Protein AF-P0C612-F1 (afdb_monomer)

Secondary structure (DSSP, 8-state):
--TT-BPTTSB-SSGGGBSSS-EEETTEEE-SSS----

Organism: Conus lynceus (NCBI:txid289038)

Foldseek 3Di:
DPVQADEAQGFADAQNRHPDQWGQDPRGTHDDPDHPDD

pLDDT: mean 81.55, std 12.55, range [42.5, 92.06]

Sequence (38 aa):
NWSWCSGSGEGCDYHSECCGERCCIESMCIGDGVACWP

Nearest PDB structures (foldseek):
  1la4-assembly1_A  TM=8.034E-01  e=2.495E-01  unclassified
  2a2v-assembly1_A  TM=7.996E-01  e=3.279E-01  Chilobrachys guangxiensis
  1d1h-assembly1_A  TM=7.670E-01  e=2.671E-01  Grammostola rosea
  5o57-assembly1_A  TM=8.277E-01  e=1.122E+00  Homo sapiens
  2lds-assembly1_A  TM=4.801E-01  e=2.381E+00  Liocheles australasiae

Mean predicted aligned error: 5.61 Å

Solvent-accessible surface area (backbone atoms only — not comparable to full-atom values): 2280 Å² total; per-residue (Å²): 135,60,94,77,37,29,50,72,78,29,67,31,94,42,42,84,35,16,56,75,85,20,24,41,55,95,47,23,13,42,60,86,79,50,78,74,72,133

Structure (mmCIF, N/CA/C/O backbone):
data_AF-P0C612-F1
#
_entry.id   AF-P0C612-F1
#
loop_
_atom_site.group_PDB
_atom_site.id
_atom_site.type_symbol
_atom_site.label_atom_id
_atom_site.label_alt_id
_atom_site.label_comp_id
_atom_site.label_asym_id
_atom_site.label_entity_id
_atom_site.label_seq_id
_atom_site.pdbx_PDB_ins_code
_atom_site.Cartn_x
_atom_site.Cartn_y
_atom_site.Cartn_z
_atom_site.occupancy
_atom_site.B_iso_or_equiv
_atom_site.auth_seq_id
_atom_site.auth_comp_id
_atom_site.auth_asym_id
_atom_site.auth_atom_id
_atom_site.pdbx_PDB_model_num
ATOM 1 N N . ASN A 1 1 ? -7.339 -10.020 13.490 1.00 42.50 1 ASN A N 1
ATOM 2 C CA . ASN A 1 1 ? -7.668 -11.173 12.623 1.00 42.50 1 ASN A CA 1
ATOM 3 C C . ASN A 1 1 ? -8.665 -10.711 11.581 1.00 42.50 1 ASN A C 1
ATOM 5 O O . ASN A 1 1 ? -9.856 -10.972 11.686 1.00 42.50 1 ASN A O 1
ATOM 9 N N . TRP A 1 2 ? -8.190 -9.911 10.636 1.00 52.09 2 TRP A N 1
ATOM 10 C CA . TRP A 1 2 ? -8.955 -9.548 9.453 1.00 52.09 2 TRP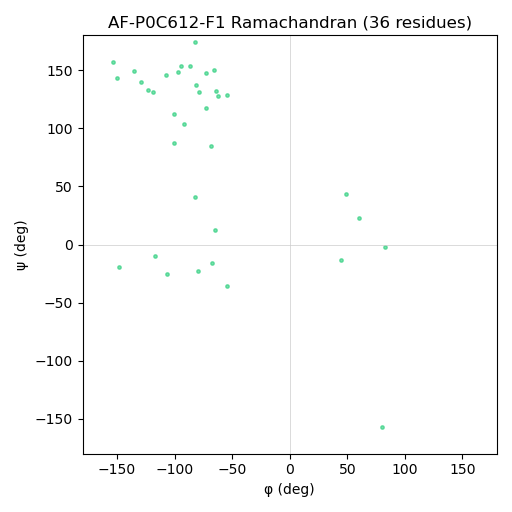 A CA 1
ATOM 11 C C . TRP A 1 2 ? -8.382 -10.461 8.380 1.00 52.09 2 TRP A C 1
ATOM 13 O O . TRP A 1 2 ? -7.363 -10.165 7.780 1.00 52.09 2 TRP A O 1
ATOM 23 N N . SER A 1 3 ? -8.933 -11.666 8.277 1.00 71.44 3 SER A N 1
ATOM 24 C CA . SER A 1 3 ? -8.296 -12.837 7.651 1.00 71.44 3 SER A CA 1
ATOM 25 C C . SER A 1 3 ? -8.030 -12.737 6.134 1.00 71.44 3 SER A C 1
ATOM 27 O O . SER A 1 3 ? -7.781 -13.754 5.499 1.00 71.44 3 SER A O 1
ATOM 29 N N . TRP A 1 4 ? -8.149 -11.544 5.550 1.00 77.88 4 TRP A N 1
ATOM 30 C CA . TRP A 1 4 ? -8.243 -11.301 4.109 1.00 77.88 4 TRP A CA 1
ATOM 31 C C . TRP A 1 4 ? -7.620 -9.966 3.689 1.00 77.88 4 TRP A C 1
ATOM 33 O O . TRP A 1 4 ? -7.369 -9.779 2.505 1.00 77.88 4 TRP A O 1
ATOM 43 N N . CYS A 1 5 ? -7.434 -9.022 4.620 1.00 87.81 5 CYS A N 1
ATOM 44 C CA . CYS A 1 5 ? -6.834 -7.731 4.319 1.00 87.81 5 CYS A CA 1
ATOM 45 C C . CYS A 1 5 ? -6.081 -7.168 5.533 1.00 87.81 5 CYS A C 1
ATOM 47 O O . CYS A 1 5 ? -6.505 -7.324 6.679 1.00 87.81 5 CYS A O 1
ATOM 49 N N . SER A 1 6 ? -4.966 -6.509 5.253 1.00 90.12 6 SER A N 1
ATOM 50 C CA . SER A 1 6 ? -4.063 -5.845 6.181 1.00 90.12 6 SER A CA 1
ATOM 51 C C . SER A 1 6 ? -4.587 -4.458 6.554 1.00 90.12 6 SER A C 1
ATOM 53 O O . SER A 1 6 ? -5.092 -3.696 5.723 1.00 90.12 6 SER A O 1
ATOM 55 N N . GLY A 1 7 ? -4.491 -4.123 7.837 1.00 86.38 7 GLY A N 1
ATOM 56 C CA . GLY A 1 7 ? -4.842 -2.800 8.343 1.00 86.38 7 GLY A CA 1
ATOM 57 C C . GLY A 1 7 ? -3.754 -1.757 8.178 1.00 86.38 7 GLY A C 1
ATOM 58 O O . GLY A 1 7 ? -2.640 -2.064 7.780 1.00 86.38 7 GLY A O 1
ATOM 59 N N . SER A 1 8 ? -4.066 -0.503 8.508 1.00 86.94 8 SER A N 1
ATOM 60 C CA . SER A 1 8 ? -3.042 0.546 8.549 1.00 86.94 8 SER A CA 1
ATOM 61 C C . SER A 1 8 ? -1.883 0.141 9.466 1.00 86.94 8 SER A C 1
ATOM 63 O O . SER A 1 8 ? -2.111 -0.212 10.622 1.00 86.94 8 SER A O 1
ATOM 65 N N . GLY A 1 9 ? -0.656 0.239 8.961 1.00 86.44 9 GLY A N 1
ATOM 66 C CA . GLY A 1 9 ? 0.574 -0.152 9.650 1.00 86.44 9 GLY A CA 1
ATOM 67 C C . GLY A 1 9 ? 0.905 -1.644 9.571 1.00 86.44 9 GLY A C 1
ATOM 68 O O . GLY A 1 9 ? 1.944 -2.048 10.083 1.00 86.44 9 GLY A O 1
ATOM 69 N N . GLU A 1 10 ? 0.059 -2.458 8.940 1.00 91.44 10 GLU A N 1
ATOM 70 C CA . GLU A 1 10 ? 0.357 -3.866 8.681 1.00 91.44 10 GLU A CA 1
ATOM 71 C C . GLU A 1 10 ? 1.138 -4.012 7.373 1.00 91.44 10 GLU A C 1
ATOM 73 O O . GLU A 1 10 ? 1.030 -3.182 6.466 1.00 91.44 10 GLU A O 1
ATOM 78 N N . GLY A 1 11 ? 1.922 -5.084 7.283 1.00 91.19 11 GLY A N 1
ATOM 79 C CA . GLY A 1 11 ? 2.680 -5.402 6.081 1.00 91.19 11 GLY A CA 1
ATOM 80 C C . GLY A 1 11 ? 1.778 -5.739 4.892 1.00 91.19 11 GLY A C 1
ATOM 81 O O . GLY A 1 11 ? 0.677 -6.276 5.060 1.00 91.19 11 GLY A O 1
ATOM 82 N N . CYS A 1 12 ? 2.265 -5.437 3.696 1.00 91.69 12 CYS A N 1
ATOM 83 C CA . CYS A 1 12 ? 1.624 -5.783 2.434 1.00 91.6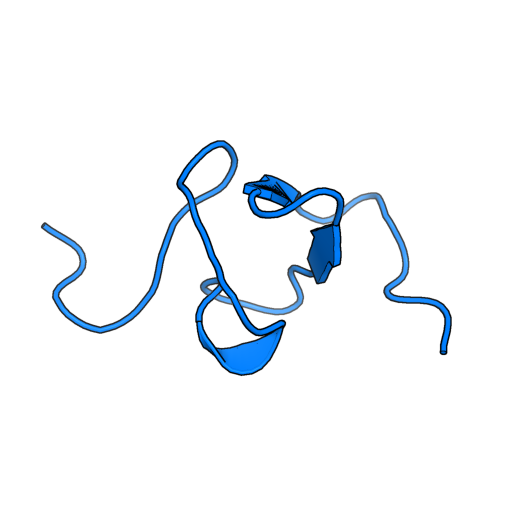9 12 CYS A CA 1
ATOM 84 C C . CYS A 1 12 ? 2.653 -5.893 1.311 1.00 91.69 12 CYS A C 1
ATOM 86 O O . CYS A 1 12 ? 3.711 -5.266 1.358 1.00 91.69 12 CYS A O 1
ATOM 88 N N . ASP A 1 13 ? 2.295 -6.637 0.274 1.00 92.06 13 ASP A N 1
ATOM 89 C CA . ASP A 1 13 ? 3.022 -6.672 -0.995 1.00 92.06 13 ASP A CA 1
ATOM 90 C C . ASP A 1 13 ? 2.263 -5.922 -2.102 1.00 92.06 13 ASP A C 1
ATOM 92 O O . ASP A 1 13 ? 2.866 -5.393 -3.038 1.00 92.06 13 ASP A O 1
ATOM 96 N N . TYR A 1 14 ? 0.934 -5.822 -1.984 1.00 88.00 14 TYR A N 1
ATOM 97 C CA . TYR A 1 14 ? 0.066 -5.217 -2.995 1.00 88.00 14 TYR A CA 1
ATOM 98 C C . TYR A 1 14 ? -0.976 -4.280 -2.380 1.00 88.00 14 TYR A C 1
ATOM 100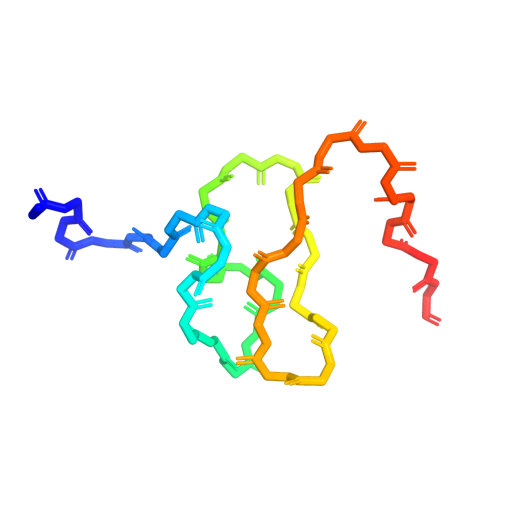 O O . TYR A 1 14 ? -1.492 -4.531 -1.294 1.00 88.00 14 TYR A O 1
ATOM 108 N N . HIS A 1 15 ? -1.376 -3.233 -3.116 1.00 87.62 15 HIS A N 1
ATOM 109 C CA . HIS A 1 15 ? -2.455 -2.319 -2.697 1.00 87.62 15 HIS A CA 1
ATOM 110 C C . HIS A 1 15 ? -3.760 -3.064 -2.360 1.00 87.62 15 HIS A C 1
ATOM 112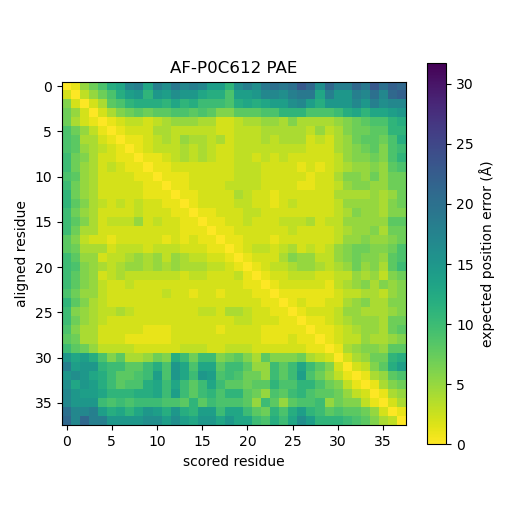 O O . HIS A 1 15 ? -4.455 -2.696 -1.421 1.00 87.62 15 HIS A O 1
ATOM 118 N N . SER A 1 16 ? -4.068 -4.148 -3.081 1.00 87.56 16 SER A N 1
ATOM 119 C CA . SER A 1 16 ? -5.267 -4.970 -2.866 1.00 87.56 16 SER A CA 1
ATOM 120 C C . SER A 1 16 ? -5.282 -5.741 -1.545 1.00 87.56 16 SER A C 1
ATOM 122 O O . SER A 1 16 ? -6.334 -6.238 -1.153 1.00 87.56 16 SER A O 1
ATOM 124 N N . GLU A 1 17 ? -4.136 -5.880 -0.878 1.00 90.81 17 GLU A N 1
ATOM 125 C CA . GLU A 1 17 ? -4.070 -6.509 0.441 1.00 90.81 17 GLU A CA 1
ATOM 126 C C . GLU A 1 17 ? -4.501 -5.547 1.541 1.00 90.81 17 GLU A C 1
ATOM 128 O O . GLU A 1 17 ? -4.932 -5.995 2.596 1.00 90.81 17 GLU A O 1
ATOM 133 N N . CYS A 1 18 ? -4.438 -4.236 1.320 1.00 91.00 18 CYS A N 1
ATOM 134 C CA . CYS A 1 18 ? -4.833 -3.263 2.322 1.00 91.00 18 CYS A CA 1
ATOM 135 C C . CYS A 1 18 ? -6.356 -3.126 2.381 1.00 91.00 18 C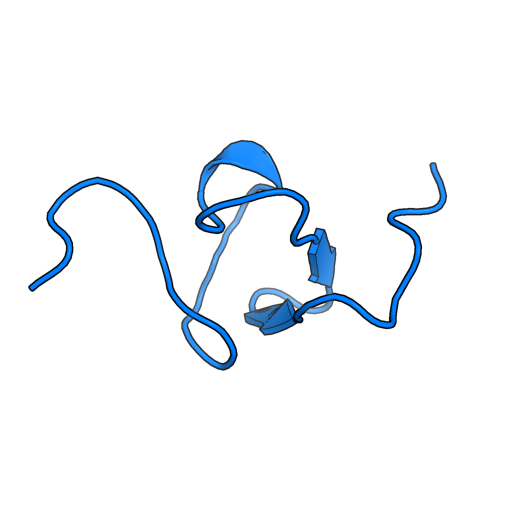YS A C 1
ATOM 137 O O . CYS A 1 18 ? -7.021 -2.947 1.363 1.00 91.00 18 CYS A O 1
ATOM 139 N N . CYS A 1 19 ? -6.944 -3.185 3.578 1.00 89.19 19 CYS A N 1
ATOM 140 C CA . CYS A 1 19 ? -8.389 -3.015 3.711 1.00 89.19 19 CYS A CA 1
ATOM 141 C C . CYS A 1 19 ? -8.804 -1.602 3.273 1.00 89.19 19 CYS A C 1
ATOM 143 O O . CYS A 1 19 ? -8.256 -0.632 3.792 1.00 89.19 19 CYS A O 1
ATOM 145 N N . GLY A 1 20 ? -9.838 -1.468 2.441 1.00 84.06 20 GLY A N 1
ATOM 146 C CA . GLY A 1 20 ? -10.378 -0.168 2.013 1.00 84.06 20 GLY A CA 1
ATOM 147 C C . GLY A 1 20 ? -9.564 0.495 0.895 1.00 84.06 20 GLY A C 1
ATOM 148 O O . GLY A 1 20 ? -8.855 -0.178 0.160 1.00 84.06 20 GLY A O 1
ATOM 149 N N . GLU A 1 21 ? -9.662 1.818 0.759 1.00 81.62 21 GLU A N 1
ATOM 150 C CA . GLU A 1 21 ? -8.949 2.605 -0.269 1.00 81.62 21 GLU A CA 1
ATOM 151 C C . GLU A 1 21 ? -7.502 2.930 0.148 1.00 81.62 21 GLU A C 1
ATOM 153 O O . GLU A 1 21 ? -7.016 4.048 -0.003 1.00 81.62 21 GLU A O 1
ATOM 158 N N . ARG A 1 22 ? -6.820 1.952 0.749 1.00 86.94 22 ARG A N 1
ATOM 159 C CA . ARG A 1 22 ? -5.475 2.109 1.310 1.00 86.94 22 ARG A CA 1
ATOM 160 C C . ARG A 1 22 ? -4.409 1.684 0.312 1.00 86.94 22 ARG A C 1
ATOM 162 O O . ARG A 1 22 ? -4.636 0.817 -0.526 1.00 86.94 22 ARG A O 1
ATOM 169 N N . CYS A 1 23 ? -3.221 2.255 0.458 1.00 89.38 23 CYS A N 1
ATOM 170 C CA . CYS A 1 23 ? -2.084 1.960 -0.407 1.00 89.38 23 CYS A CA 1
ATOM 171 C C . CYS A 1 23 ? -1.063 1.122 0.341 1.00 89.38 23 CYS A C 1
ATOM 173 O O . CYS A 1 23 ? -0.836 1.333 1.529 1.00 89.38 23 CYS A O 1
ATOM 175 N N . CYS A 1 24 ? -0.406 0.231 -0.384 1.00 90.75 24 CYS A N 1
ATOM 176 C CA . CYS A 1 24 ? 0.793 -0.449 0.067 1.00 90.75 24 CYS A CA 1
ATOM 177 C C . CYS A 1 24 ? 2.011 0.349 -0.394 1.00 90.75 24 CYS A C 1
ATOM 179 O O . CYS A 1 24 ? 2.366 0.313 -1.569 1.00 90.75 24 CYS A O 1
ATOM 181 N N . ILE A 1 25 ? 2.636 1.088 0.515 1.00 90.19 25 ILE A N 1
ATOM 182 C CA . ILE A 1 25 ? 3.831 1.882 0.219 1.00 90.19 25 ILE A CA 1
ATOM 183 C C . ILE A 1 25 ? 4.929 1.419 1.169 1.00 90.19 25 ILE A C 1
ATOM 185 O O . ILE A 1 25 ? 4.684 1.245 2.360 1.00 90.19 25 ILE A O 1
ATOM 189 N N . GLU A 1 26 ? 6.124 1.169 0.628 1.00 91.31 26 GLU A N 1
ATOM 190 C CA . GLU A 1 26 ? 7.244 0.567 1.371 1.00 91.31 26 GLU A CA 1
ATOM 191 C C . GLU A 1 26 ? 6.838 -0.700 2.149 1.00 91.31 26 GLU A C 1
ATOM 193 O O . GLU A 1 26 ? 7.198 -0.889 3.309 1.00 91.31 26 GLU A O 1
ATOM 198 N N . SER A 1 27 ? 6.054 -1.566 1.500 1.00 91.69 27 SER A N 1
ATOM 199 C CA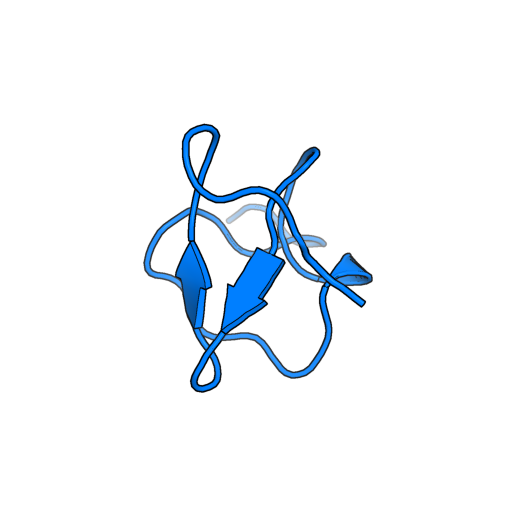 . SER A 1 27 ? 5.547 -2.822 2.067 1.00 91.69 27 SER A CA 1
ATOM 200 C C . SER A 1 27 ? 4.683 -2.668 3.324 1.00 91.69 27 SER A C 1
ATOM 202 O O . SER A 1 27 ? 4.555 -3.608 4.108 1.00 91.69 27 SER A O 1
ATOM 204 N N . MET A 1 28 ? 4.076 -1.497 3.529 1.00 91.94 28 MET A N 1
ATOM 205 C CA . MET A 1 28 ? 3.111 -1.256 4.599 1.00 91.94 28 MET A CA 1
ATOM 206 C C . MET A 1 28 ? 1.830 -0.627 4.069 1.00 91.94 28 MET A C 1
ATOM 208 O O . MET A 1 28 ? 1.844 0.276 3.231 1.00 91.94 28 MET A O 1
ATOM 212 N N . CYS A 1 29 ? 0.704 -1.088 4.602 1.00 91.75 29 CYS A N 1
ATOM 213 C CA . CYS A 1 29 ? -0.593 -0.511 4.324 1.00 91.75 29 CYS A CA 1
ATOM 214 C C . CYS A 1 29 ? -0.702 0.829 5.035 1.00 91.75 29 CYS A C 1
ATOM 216 O O . CYS A 1 29 ? -0.678 0.895 6.263 1.00 91.75 29 CYS A O 1
ATOM 218 N N . ILE A 1 30 ? -0.856 1.907 4.278 1.00 87.88 30 ILE A N 1
ATOM 219 C CA . ILE A 1 30 ? -0.975 3.259 4.813 1.00 87.88 30 ILE A CA 1
ATOM 220 C C . ILE A 1 30 ? -2.330 3.840 4.415 1.00 87.88 30 ILE A C 1
ATOM 222 O O . ILE A 1 30 ? -2.785 3.708 3.278 1.00 87.88 30 ILE A O 1
ATOM 226 N N . GLY A 1 31 ? -3.024 4.393 5.412 1.00 74.88 31 GLY A N 1
ATOM 227 C CA . GLY A 1 31 ? -4.451 4.685 5.337 1.00 74.88 31 GLY A CA 1
ATOM 228 C C . GLY A 1 31 ? -4.833 6.117 4.970 1.00 74.88 31 GLY A C 1
ATOM 229 O O . GLY A 1 31 ? -4.138 7.054 5.357 1.00 74.88 31 GLY A O 1
ATOM 230 N N . ASP A 1 32 ? -5.979 6.210 4.279 1.00 65.38 32 ASP A N 1
ATOM 231 C CA . ASP A 1 32 ? -6.985 7.279 4.059 1.00 65.38 32 ASP A CA 1
ATO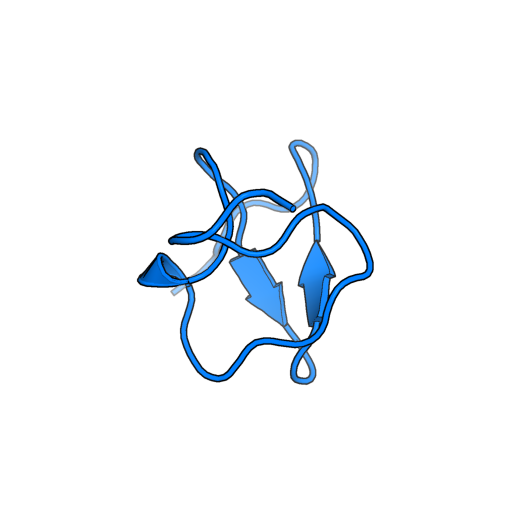M 232 C C . ASP A 1 32 ? -6.552 8.729 3.750 1.00 65.38 32 ASP A C 1
ATOM 234 O O . ASP A 1 32 ? -7.375 9.528 3.311 1.00 65.38 32 ASP A O 1
ATOM 238 N N . GLY A 1 33 ? -5.289 9.101 3.934 1.00 63.38 33 GLY A N 1
ATOM 239 C CA . GLY A 1 33 ? -4.764 10.436 3.615 1.00 63.38 33 GLY A CA 1
ATOM 240 C C . GLY A 1 33 ? -3.692 10.437 2.529 1.00 63.38 33 GLY A C 1
ATOM 241 O O . GLY A 1 33 ? -3.304 11.500 2.046 1.00 63.38 33 GLY A O 1
ATOM 242 N N . VAL A 1 34 ? -3.211 9.257 2.143 1.00 67.75 34 VAL A N 1
ATOM 243 C CA . VAL A 1 34 ? -2.278 9.080 1.034 1.00 67.75 34 VAL A CA 1
ATOM 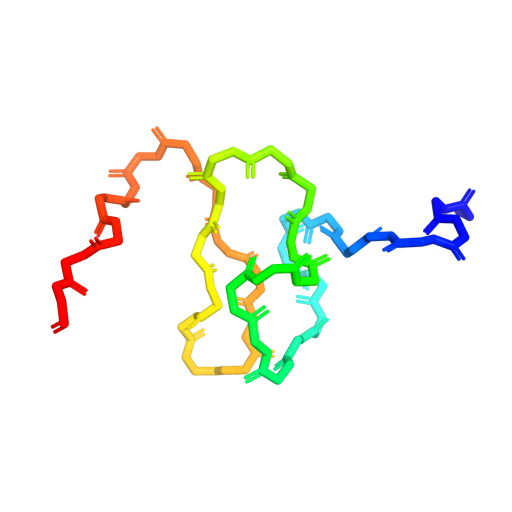244 C C . VAL A 1 34 ? -3.065 8.619 -0.179 1.00 67.75 34 VAL A C 1
ATOM 246 O O . VAL A 1 34 ? -3.610 7.521 -0.201 1.00 67.75 34 VAL A O 1
ATOM 249 N N . ALA A 1 35 ? -3.150 9.480 -1.191 1.00 70.69 35 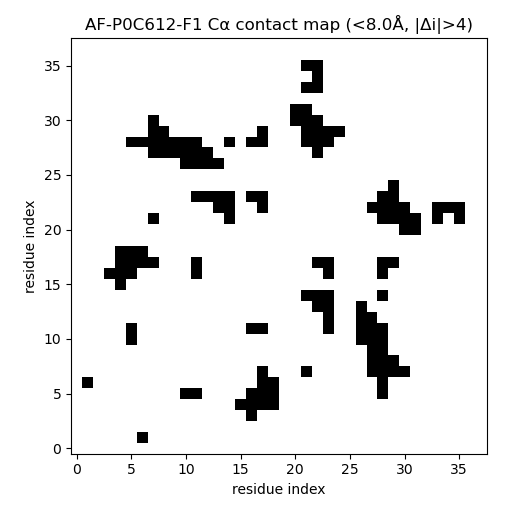ALA A N 1
ATOM 250 C CA . ALA A 1 35 ? -3.636 9.043 -2.486 1.00 70.69 35 ALA A CA 1
ATOM 251 C C . ALA A 1 35 ? -2.672 7.972 -3.009 1.00 70.69 35 ALA A C 1
ATOM 253 O O . ALA A 1 35 ? -1.464 8.222 -3.062 1.00 70.69 35 ALA A O 1
ATOM 254 N N . CYS A 1 36 ? -3.196 6.805 -3.400 1.00 71.38 36 CYS A N 1
ATOM 255 C CA . CYS A 1 36 ? -2.423 5.812 -4.140 1.00 71.38 36 CYS A CA 1
ATOM 256 C C . CYS A 1 36 ? -2.156 6.414 -5.511 1.00 71.38 36 CYS A C 1
ATOM 258 O O . CYS A 1 36 ? -2.951 6.268 -6.438 1.00 71.38 36 CYS A O 1
ATOM 260 N N . TRP A 1 37 ? -1.103 7.214 -5.603 1.00 69.56 37 TRP A N 1
ATOM 261 C CA . TRP A 1 37 ? -0.659 7.721 -6.882 1.00 69.56 37 TRP A CA 1
ATOM 262 C C . TRP A 1 37 ? 0.000 6.574 -7.661 1.00 69.56 37 TRP A C 1
ATOM 264 O O . TRP A 1 37 ? 0.485 5.632 -7.028 1.00 69.56 37 TRP A O 1
ATOM 274 N N . PRO A 1 38 ? -0.117 6.593 -9.000 1.00 56.34 38 PRO A N 1
ATOM 275 C CA . PRO A 1 38 ? 0.102 5.426 -9.848 1.00 56.34 38 PRO A CA 1
ATOM 276 C C . PRO A 1 38 ? 1.533 4.891 -9.804 1.00 56.34 38 PRO A C 1
ATOM 278 O O . PRO A 1 38 ? 2.468 5.699 -9.595 1.00 56.34 38 PRO A O 1
#

Radius of gyration: 8.69 Å; Cα contacts (8 Å, |Δi|>4): 69; chains: 1; bounding box: 18×23×22 Å